Protein AF-A0A2X4TU05-F1 (afdb_monomer)

Foldseek 3Di:
DVVVVVVVVCVVVVNDDPDDDPCVVVVVVVDDDPVVVVVVVVVVVVVVVVVVD

Sequence (53 aa):
MPFCGLAVMEQLSGIRTEVQDPLLDFIRQQQPRDAFNLFQRQAIDALAQHFIR

Mean predicted aligned error: 3.54 Å

Secondary structure (DSSP, 8-state):
-HHHHHHHHHHHHTPPPS---TTHHHHHHTSPPHHHHHHHHHHHHHHHHHH--

pLDDT: mean 95.8, std 7.92, range [55.75, 98.69]

Radius of gyration: 16.36 Å; Cα contacts (8 Å, |Δi|>4): 6; chains: 1; bounding box: 37×27×33 Å

Structure (mmCIF, N/CA/C/O backbone):
data_AF-A0A2X4TU05-F1
#
_entry.id   AF-A0A2X4TU05-F1
#
loop_
_atom_site.group_PDB
_atom_site.id
_atom_site.type_symbol
_atom_site.label_atom_id
_atom_site.label_alt_id
_atom_site.label_comp_id
_atom_site.label_asym_id
_atom_site.label_entity_id
_atom_site.label_seq_id
_atom_site.pdbx_PDB_ins_code
_atom_site.Cartn_x
_atom_site.Cartn_y
_atom_site.Cartn_z
_atom_site.occupancy
_atom_site.B_iso_or_equiv
_atom_site.auth_seq_id
_atom_site.auth_comp_id
_atom_site.auth_asym_id
_atom_site.auth_atom_id
_atom_site.pdbx_PDB_model_num
ATOM 1 N N . MET A 1 1 ? -1.184 9.694 11.672 1.00 60.62 1 MET A N 1
ATOM 2 C CA . MET A 1 1 ? -0.879 8.250 11.553 1.00 60.62 1 MET A CA 1
ATOM 3 C C . MET A 1 1 ? -1.619 7.315 12.544 1.00 60.62 1 MET A C 1
ATOM 5 O O . MET A 1 1 ? -1.141 6.203 12.721 1.00 60.62 1 MET A O 1
ATOM 9 N N . PRO A 1 2 ? -2.773 7.648 13.171 1.00 87.75 2 PRO A N 1
ATOM 10 C CA . PRO A 1 2 ? -3.419 6.705 14.102 1.00 87.75 2 PRO A CA 1
ATOM 11 C C . PRO A 1 2 ? -4.090 5.501 13.404 1.00 87.75 2 PRO A C 1
ATOM 13 O O . PRO A 1 2 ? -4.056 4.395 13.934 1.00 87.75 2 PRO A O 1
ATOM 16 N N . PHE A 1 3 ? -4.636 5.681 12.195 1.00 96.50 3 PHE A N 1
ATOM 17 C CA . PHE A 1 3 ? -5.397 4.640 11.485 1.00 96.50 3 PHE A CA 1
ATOM 18 C C . PHE A 1 3 ? -4.538 3.466 11.007 1.00 96.50 3 PHE A C 1
ATOM 20 O O . PHE A 1 3 ? -4.952 2.318 11.128 1.00 96.50 3 PHE A O 1
ATOM 27 N N . CYS A 1 4 ? -3.310 3.730 10.549 1.00 96.81 4 CYS A N 1
ATOM 28 C CA . CYS A 1 4 ? -2.394 2.667 10.135 1.00 96.81 4 CYS A CA 1
ATOM 29 C C . CYS A 1 4 ? -2.027 1.746 11.310 1.00 96.81 4 CYS A C 1
ATOM 31 O O . CYS A 1 4 ? -1.972 0.532 11.147 1.00 96.81 4 CYS A O 1
ATOM 33 N N . GLY A 1 5 ? -1.809 2.317 12.502 1.00 96.50 5 GLY A N 1
ATOM 34 C CA . GLY A 1 5 ? -1.536 1.540 13.714 1.00 96.50 5 GLY A CA 1
ATOM 35 C C . GLY A 1 5 ? -2.739 0.699 14.141 1.00 96.50 5 GLY A C 1
ATOM 36 O O . GLY A 1 5 ? -2.582 -0.484 14.431 1.00 96.50 5 GLY A O 1
ATOM 37 N N . LEU A 1 6 ? -3.943 1.280 14.108 1.00 97.69 6 LEU A N 1
ATOM 38 C CA . LEU A 1 6 ? -5.178 0.542 14.376 1.00 97.69 6 LEU A CA 1
ATOM 39 C C . LEU A 1 6 ? -5.358 -0.625 13.397 1.00 97.69 6 LEU A C 1
ATOM 41 O O . LEU A 1 6 ? -5.596 -1.740 13.843 1.00 97.69 6 LEU A O 1
ATOM 45 N N . ALA A 1 7 ? -5.150 -0.403 12.096 1.00 97.69 7 ALA A N 1
ATOM 46 C CA . ALA A 1 7 ? -5.261 -1.454 11.085 1.00 97.69 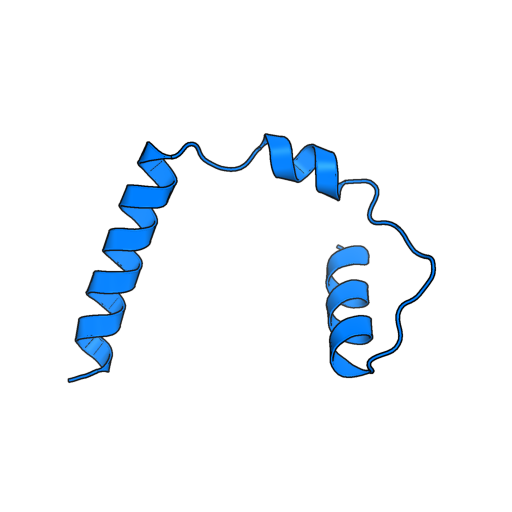7 ALA A CA 1
ATOM 47 C C . ALA A 1 7 ? -4.310 -2.636 11.356 1.00 97.69 7 ALA A C 1
ATOM 49 O O . ALA A 1 7 ? -4.700 -3.791 11.195 1.00 97.69 7 ALA A O 1
ATOM 50 N N . VAL A 1 8 ? -3.082 -2.368 11.819 1.00 98.12 8 VAL A N 1
ATOM 51 C CA . VAL A 1 8 ? -2.139 -3.423 12.234 1.00 98.12 8 VAL A CA 1
ATOM 52 C C . VAL A 1 8 ? -2.664 -4.186 13.451 1.00 98.12 8 VAL A C 1
ATOM 54 O O . VAL A 1 8 ? -2.647 -5.415 13.455 1.00 98.12 8 VAL A O 1
ATOM 57 N N . MET A 1 9 ? -3.151 -3.482 14.476 1.00 98.25 9 MET A N 1
ATOM 58 C CA . MET A 1 9 ? -3.661 -4.119 15.695 1.00 98.25 9 MET A CA 1
ATOM 59 C C . MET A 1 9 ? -4.906 -4.971 15.431 1.00 98.25 9 MET A C 1
ATOM 61 O O . MET A 1 9 ? -5.007 -6.082 15.951 1.00 98.25 9 MET A O 1
ATOM 65 N N . GLU A 1 10 ? -5.828 -4.490 14.599 1.00 98.44 10 GLU A N 1
ATOM 66 C CA . GLU A 1 10 ? -7.003 -5.252 14.167 1.00 98.44 10 GLU A CA 1
ATOM 67 C C . GLU A 1 10 ? -6.597 -6.533 13.432 1.00 98.44 10 GLU A C 1
ATOM 69 O O . GLU A 1 10 ? -7.106 -7.611 13.735 1.00 98.44 10 GLU A O 1
ATOM 74 N N . GLN A 1 11 ? -5.614 -6.443 12.529 1.00 98.50 11 GLN A N 1
ATOM 75 C CA . GLN A 1 11 ? -5.127 -7.598 11.776 1.00 98.50 11 GLN A CA 1
ATOM 76 C C . GLN A 1 11 ? -4.430 -8.636 12.667 1.00 98.50 11 GLN A C 1
ATOM 78 O O . GLN A 1 11 ? -4.628 -9.834 12.479 1.00 98.50 11 GLN A O 1
ATOM 83 N N . LEU A 1 12 ? -3.621 -8.197 13.637 1.00 98.56 12 LEU A N 1
ATOM 84 C CA . LEU A 1 12 ? -2.912 -9.094 14.558 1.00 98.56 12 LEU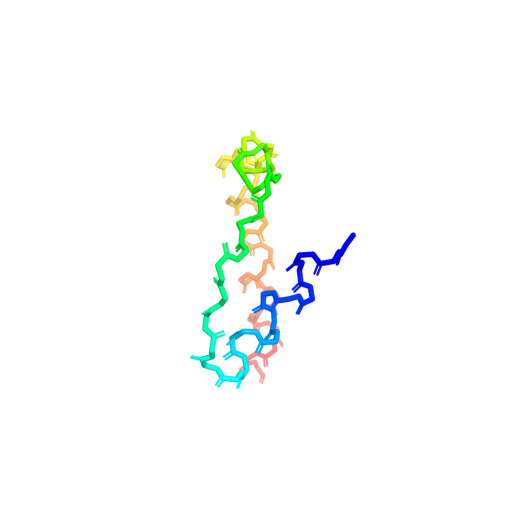 A CA 1
ATOM 85 C C . LEU A 1 12 ? -3.846 -9.762 15.572 1.00 98.56 12 LEU A C 1
ATOM 87 O O . LEU A 1 12 ? -3.619 -10.907 15.952 1.00 98.56 12 LEU A O 1
ATOM 91 N N . SER A 1 13 ? -4.873 -9.045 16.028 1.00 98.50 13 SER A N 1
ATOM 92 C CA . SER A 1 13 ? -5.821 -9.548 17.029 1.00 98.50 13 SER A CA 1
ATOM 93 C C . SER A 1 13 ? -6.999 -10.320 16.430 1.00 98.50 13 SER A C 1
ATOM 95 O O . SER A 1 13 ? -7.687 -11.029 17.161 1.00 98.50 13 SER A O 1
ATOM 97 N N . GLY A 1 14 ? -7.260 -10.175 15.127 1.00 98.38 14 GLY A N 1
ATOM 98 C CA . GLY A 1 14 ? -8.464 -10.699 14.475 1.00 98.38 14 GLY A CA 1
ATOM 99 C C . GLY A 1 14 ? -9.748 -9.952 14.858 1.00 98.38 14 GLY A C 1
ATOM 100 O O . GLY A 1 14 ? -10.839 -10.372 14.475 1.00 98.38 14 GLY A O 1
ATOM 101 N N . ILE A 1 15 ? -9.639 -8.853 15.611 1.00 98.50 15 ILE A N 1
ATOM 102 C CA . ILE A 1 15 ? -10.767 -8.023 16.030 1.00 98.50 15 ILE A CA 1
ATOM 103 C C . ILE A 1 15 ? -10.894 -6.868 15.047 1.00 98.50 15 ILE A C 1
ATOM 105 O O . ILE A 1 15 ? -9.974 -6.069 14.902 1.00 98.50 15 ILE A O 1
ATOM 109 N N . ARG A 1 16 ? -12.059 -6.740 14.413 1.00 97.88 16 ARG A N 1
ATOM 110 C CA . ARG A 1 16 ? -12.392 -5.587 13.575 1.00 97.88 16 ARG A CA 1
ATOM 111 C C . ARG A 1 16 ? -13.227 -4.594 14.379 1.00 97.88 16 ARG A C 1
ATOM 113 O O . ARG A 1 16 ? -14.281 -4.961 14.891 1.00 97.88 16 ARG A O 1
ATOM 120 N N . THR A 1 17 ? -12.764 -3.356 14.491 1.00 97.94 17 THR A N 1
ATOM 121 C CA . THR A 1 17 ? -13.504 -2.265 15.133 1.00 97.94 17 THR A CA 1
ATOM 122 C C . THR A 1 17 ? -14.414 -1.555 14.131 1.00 97.94 17 THR A C 1
ATOM 124 O O . THR A 1 17 ? -14.348 -1.783 12.922 1.00 97.94 17 THR A O 1
ATOM 127 N N . GLU A 1 18 ? -15.271 -0.665 14.630 1.00 98.06 18 GLU A N 1
ATOM 128 C CA . GLU A 1 18 ? -16.175 0.143 13.800 1.00 98.06 18 GLU A CA 1
ATOM 129 C C . GLU A 1 18 ? -15.495 1.376 13.176 1.00 98.06 18 GLU A C 1
ATOM 131 O O . GLU A 1 18 ? -16.127 2.135 12.437 1.00 98.06 18 GLU A O 1
ATOM 136 N N . VAL A 1 19 ? -14.209 1.607 13.463 1.00 97.25 19 VAL A N 1
ATOM 137 C CA . VAL A 1 19 ? -13.478 2.767 12.946 1.00 97.25 19 VA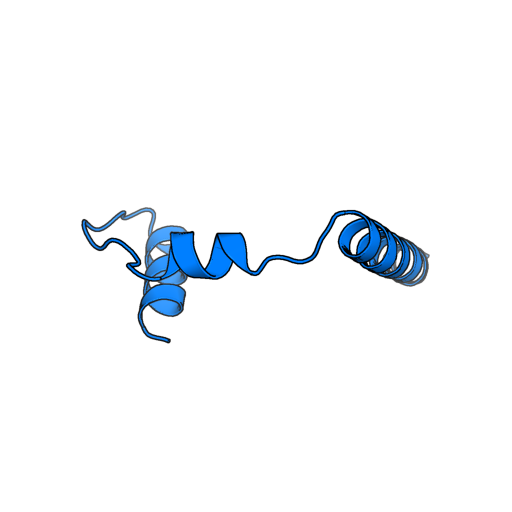L A CA 1
ATOM 138 C C . VAL A 1 19 ? -13.292 2.642 11.434 1.00 97.25 19 VAL A C 1
ATOM 140 O O . VAL A 1 19 ? -12.764 1.656 10.921 1.00 97.25 19 VAL A O 1
ATOM 143 N N . GLN A 1 20 ? -13.677 3.694 10.715 1.00 97.19 20 GLN A N 1
ATOM 144 C CA . GLN A 1 20 ? -13.436 3.841 9.282 1.00 97.19 20 GLN A CA 1
ATOM 145 C C . GLN A 1 20 ? -12.304 4.845 9.065 1.00 97.19 20 GLN A C 1
ATOM 147 O O . GLN A 1 20 ? -12.314 5.913 9.674 1.00 97.19 20 GLN A O 1
ATOM 152 N N . ASP A 1 21 ? -11.332 4.511 8.211 1.00 97.38 21 ASP A N 1
ATOM 153 C CA . ASP A 1 21 ? -10.271 5.447 7.830 1.00 97.38 21 ASP A CA 1
ATOM 154 C C . ASP A 1 21 ? -10.837 6.478 6.836 1.00 97.38 21 ASP A C 1
ATOM 156 O O . ASP A 1 21 ? -11.111 6.124 5.684 1.00 97.38 21 ASP A O 1
ATOM 160 N N . PRO A 1 22 ? -11.008 7.750 7.244 1.00 96.88 22 PRO A N 1
ATOM 161 C CA . PRO A 1 22 ? -11.650 8.758 6.407 1.00 96.88 22 PRO A CA 1
ATOM 162 C C . PRO A 1 22 ? -10.784 9.196 5.217 1.00 96.88 22 PRO A C 1
ATOM 164 O O . PRO A 1 22 ? -11.279 9.875 4.321 1.00 96.88 22 PRO A O 1
ATOM 167 N N . LEU A 1 23 ? -9.492 8.855 5.200 1.00 96.88 23 LEU A N 1
ATOM 168 C CA . LEU A 1 23 ? -8.558 9.274 4.154 1.00 96.88 23 LEU A CA 1
ATOM 169 C C . LEU A 1 23 ? -8.299 8.189 3.113 1.00 96.88 23 LEU A C 1
ATOM 171 O O . LEU A 1 23 ? -7.716 8.490 2.070 1.00 96.88 23 LEU A O 1
ATOM 175 N N . LEU A 1 24 ? -8.730 6.952 3.358 1.00 97.00 24 LEU A N 1
ATOM 176 C CA . LEU A 1 24 ? -8.403 5.811 2.507 1.00 97.00 24 LEU A CA 1
ATOM 177 C C . LEU A 1 24 ? -8.782 6.049 1.040 1.00 97.00 24 LEU A C 1
ATOM 179 O O . LEU A 1 24 ? -7.950 5.877 0.149 1.00 97.00 24 LEU A O 1
ATOM 183 N N . ASP A 1 25 ? -10.008 6.501 0.782 1.00 98.00 25 ASP A N 1
ATOM 184 C CA . ASP A 1 25 ? -10.487 6.728 -0.585 1.00 98.00 25 ASP A CA 1
ATOM 185 C C . ASP A 1 25 ? -9.824 7.926 -1.264 1.00 98.00 25 ASP A C 1
ATOM 187 O O . ASP A 1 25 ? -9.630 7.922 -2.481 1.00 98.00 25 ASP A O 1
ATOM 191 N N . PHE A 1 26 ? -9.411 8.929 -0.491 1.00 97.94 26 PHE A N 1
ATOM 192 C CA . PHE A 1 26 ? -8.659 10.065 -1.013 1.00 97.94 26 PHE A CA 1
ATOM 193 C C . PHE A 1 26 ? -7.232 9.659 -1.405 1.00 97.94 26 PHE A C 1
ATOM 195 O O . PHE A 1 26 ? -6.761 10.001 -2.488 1.00 97.94 26 PHE A O 1
ATOM 202 N N . ILE A 1 27 ? -6.556 8.867 -0.569 1.00 97.44 27 ILE A N 1
ATOM 203 C CA . ILE A 1 27 ? -5.193 8.373 -0.825 1.00 97.44 27 ILE A CA 1
ATOM 204 C C . ILE A 1 27 ? -5.179 7.354 -1.978 1.00 97.44 27 ILE A C 1
ATOM 206 O O . ILE A 1 27 ? -4.225 7.309 -2.759 1.00 97.44 27 ILE A O 1
ATOM 210 N N . ARG A 1 28 ? -6.250 6.567 -2.149 1.00 97.62 28 ARG A N 1
ATOM 211 C CA . ARG A 1 28 ? -6.422 5.660 -3.300 1.00 97.62 28 ARG A CA 1
ATOM 212 C C . ARG A 1 28 ? -6.407 6.395 -4.640 1.00 97.62 28 ARG A C 1
ATOM 214 O O . ARG A 1 2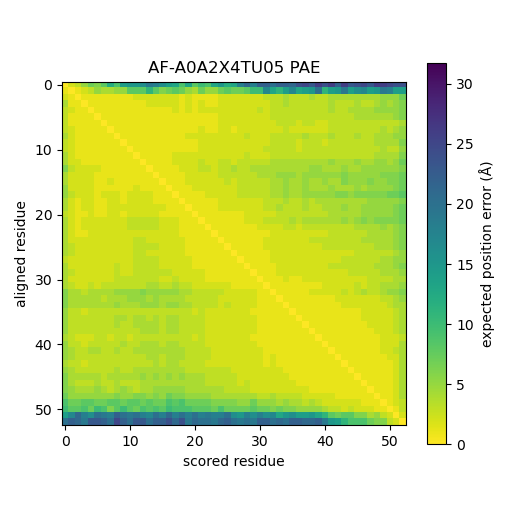8 ? -5.838 5.895 -5.602 1.00 97.62 28 ARG A O 1
ATOM 221 N N . GLN A 1 29 ? -6.975 7.595 -4.704 1.00 98.25 29 GLN A N 1
ATOM 222 C CA . GLN A 1 29 ? -6.981 8.401 -5.932 1.00 98.25 29 GLN A CA 1
ATOM 223 C C . GLN A 1 29 ? -5.602 8.978 -6.278 1.00 98.25 29 GLN A C 1
ATOM 225 O O . GLN A 1 29 ? -5.366 9.378 -7.414 1.00 98.25 29 GLN A O 1
ATOM 230 N N . GLN A 1 30 ? -4.684 9.007 -5.312 1.00 98.19 30 GLN A N 1
ATOM 231 C CA . GLN A 1 30 ? -3.319 9.505 -5.488 1.00 98.19 30 GLN A CA 1
ATOM 232 C C . GLN A 1 30 ? -2.332 8.403 -5.889 1.00 98.19 30 GLN A C 1
ATOM 234 O O . GLN A 1 30 ? -1.145 8.6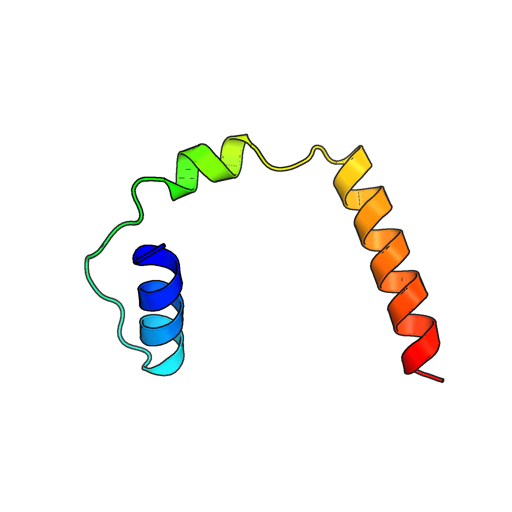86 -6.048 1.00 98.19 30 GLN A O 1
ATOM 239 N N . GLN A 1 31 ? -2.788 7.150 -6.020 1.00 98.38 31 GLN A N 1
ATOM 240 C CA . GLN A 1 31 ? -1.895 6.044 -6.352 1.00 98.38 31 GLN A CA 1
ATOM 241 C C . GLN A 1 31 ? -1.231 6.253 -7.724 1.00 98.38 31 GLN A C 1
ATOM 243 O O . GLN A 1 31 ? -1.834 6.847 -8.626 1.00 98.38 31 GLN A O 1
ATOM 248 N N . PRO A 1 32 ? 0.008 5.763 -7.910 1.00 98.31 32 PRO A N 1
ATOM 249 C CA . PRO A 1 32 ? 0.695 5.874 -9.187 1.00 98.31 32 PRO A CA 1
ATOM 250 C C . PRO A 1 32 ? -0.081 5.200 -10.323 1.00 98.31 32 PRO A C 1
ATOM 252 O O . PRO A 1 32 ? -0.777 4.202 -10.126 1.00 98.31 32 PRO A O 1
ATOM 255 N N . ARG A 1 33 ? 0.082 5.733 -11.538 1.00 97.88 33 ARG A N 1
ATOM 256 C CA . ARG A 1 33 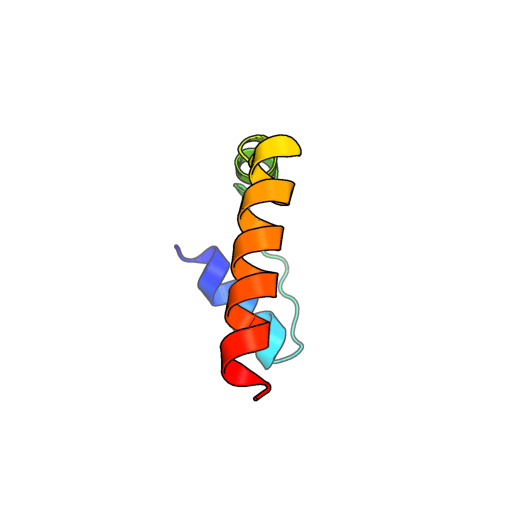? -0.489 5.149 -12.761 1.00 97.88 33 ARG A CA 1
ATOM 257 C C . ARG A 1 33 ? 0.250 3.873 -13.164 1.00 97.88 33 ARG A C 1
ATOM 259 O O . ARG A 1 33 ? 1.401 3.660 -12.780 1.00 97.88 33 ARG A O 1
ATOM 266 N N . ASP A 1 34 ? -0.378 3.088 -14.032 1.00 98.38 34 ASP A N 1
ATOM 267 C CA . ASP A 1 34 ? 0.091 1.756 -14.437 1.00 98.38 34 ASP A CA 1
ATOM 268 C C . ASP A 1 34 ? 1.538 1.719 -14.931 1.00 98.38 34 ASP A C 1
ATOM 270 O O . ASP A 1 34 ? 2.283 0.814 -14.567 1.00 98.38 34 ASP A O 1
ATOM 274 N N . ALA A 1 35 ? 1.971 2.727 -15.694 1.00 98.44 35 ALA A N 1
ATOM 275 C CA . ALA A 1 35 ? 3.350 2.804 -16.178 1.00 98.44 35 ALA A CA 1
ATOM 276 C C . ALA A 1 35 ? 4.377 2.842 -15.029 1.00 98.44 35 ALA A C 1
ATOM 278 O O . ALA A 1 35 ? 5.406 2.173 -15.095 1.00 98.44 35 ALA A O 1
ATOM 279 N N . PHE A 1 36 ? 4.084 3.585 -13.956 1.00 98.62 36 PHE A N 1
ATOM 280 C CA . PHE A 1 36 ? 4.956 3.647 -12.783 1.00 98.62 36 PHE A CA 1
ATOM 281 C C . PHE A 1 36 ? 4.891 2.348 -11.974 1.00 98.62 36 PHE A C 1
ATOM 283 O O . PHE A 1 36 ? 5.924 1.838 -11.542 1.00 98.62 36 PHE A O 1
ATOM 290 N N . ASN A 1 37 ? 3.693 1.775 -11.817 1.00 98.50 37 ASN A N 1
ATOM 291 C CA . ASN A 1 37 ? 3.516 0.500 -11.119 1.00 98.50 37 ASN A CA 1
ATOM 292 C C . ASN A 1 37 ? 4.290 -0.632 -11.806 1.00 98.50 37 ASN A C 1
ATOM 294 O O . ASN A 1 37 ? 4.959 -1.409 -11.127 1.00 98.50 37 ASN A O 1
ATOM 298 N N . LEU A 1 38 ? 4.255 -0.697 -13.142 1.00 98.69 38 LEU A N 1
ATOM 299 C CA . LEU A 1 38 ? 5.014 -1.676 -13.922 1.00 98.69 38 LEU A CA 1
ATOM 300 C C . LEU A 1 38 ? 6.522 -1.510 -13.712 1.00 98.69 38 LEU A C 1
ATOM 302 O O . LEU A 1 38 ? 7.210 -2.489 -13.432 1.00 98.69 38 LEU A O 1
ATOM 306 N N . PHE A 1 39 ? 7.019 -0.275 -13.798 1.00 98.69 39 PHE A N 1
ATOM 307 C CA . PHE A 1 39 ? 8.433 0.027 -13.582 1.00 98.69 39 PHE A CA 1
ATOM 308 C C . PHE A 1 39 ? 8.906 -0.399 -12.182 1.00 98.69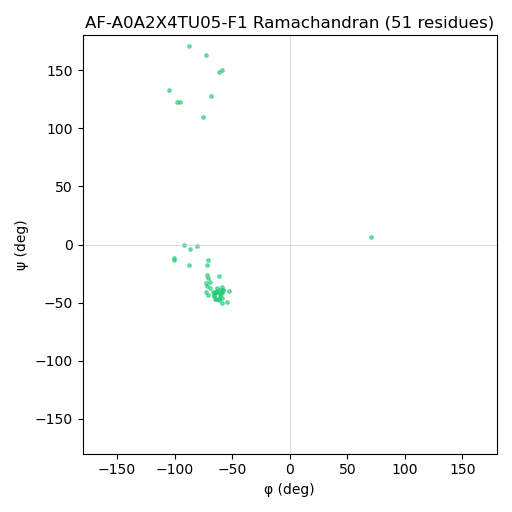 39 PHE A C 1
ATOM 310 O O . PHE A 1 39 ? 9.884 -1.138 -12.054 1.00 98.69 39 PHE A O 1
ATOM 317 N N . GLN A 1 40 ? 8.184 -0.004 -11.126 1.00 98.69 40 GLN A N 1
ATOM 318 C CA . GLN A 1 40 ? 8.531 -0.379 -9.751 1.00 98.69 40 GLN A CA 1
ATOM 319 C C . GLN A 1 40 ? 8.456 -1.896 -9.540 1.00 98.69 40 GLN A C 1
ATOM 321 O O . GLN A 1 40 ? 9.288 -2.465 -8.831 1.00 98.69 40 GLN A O 1
ATOM 326 N N . ARG A 1 41 ? 7.476 -2.567 -10.158 1.00 98.56 41 ARG A N 1
ATOM 327 C CA . ARG A 1 41 ? 7.332 -4.019 -10.043 1.00 98.56 41 ARG A CA 1
ATOM 328 C C . ARG A 1 41 ? 8.528 -4.751 -10.643 1.00 98.56 41 ARG A C 1
ATOM 330 O O . ARG A 1 41 ? 9.094 -5.605 -9.971 1.00 98.56 41 ARG A O 1
ATOM 337 N N . GLN A 1 42 ? 8.957 -4.357 -11.840 1.00 98.62 42 GLN A N 1
ATOM 338 C CA . GLN A 1 42 ? 10.143 -4.920 -12.489 1.00 98.62 42 GLN A CA 1
ATOM 339 C C . GLN A 1 42 ? 11.406 -4.746 -11.634 1.00 98.62 42 GLN A C 1
ATOM 341 O O . GLN A 1 42 ? 12.212 -5.669 -11.543 1.00 98.62 42 GLN A O 1
ATOM 346 N N . ALA A 1 43 ? 11.562 -3.600 -10.963 1.00 98.50 43 ALA A N 1
ATOM 347 C CA . ALA A 1 43 ? 12.687 -3.364 -10.059 1.00 98.50 43 ALA A CA 1
ATOM 348 C C . ALA A 1 43 ? 12.670 -4.298 -8.833 1.00 98.50 43 ALA A C 1
ATOM 350 O O . ALA A 1 43 ? 13.712 -4.832 -8.451 1.00 98.50 43 ALA A O 1
ATOM 351 N N . ILE A 1 44 ? 11.497 -4.531 -8.233 1.00 98.31 44 ILE A N 1
ATOM 352 C CA . ILE A 1 44 ? 11.339 -5.479 -7.116 1.00 98.31 44 ILE A CA 1
ATOM 353 C C . ILE A 1 44 ? 11.609 -6.912 -7.580 1.00 98.31 44 ILE A C 1
ATOM 355 O O . ILE A 1 44 ? 12.318 -7.646 -6.894 1.00 98.31 44 ILE A O 1
ATOM 359 N N . ASP A 1 45 ? 11.082 -7.306 -8.740 1.00 98.12 45 ASP A N 1
ATOM 360 C CA . ASP A 1 45 ? 11.270 -8.653 -9.285 1.00 98.12 45 ASP A CA 1
ATOM 361 C C . ASP A 1 45 ? 12.755 -8.917 -9.595 1.00 98.12 45 ASP A C 1
ATOM 363 O O . ASP A 1 45 ? 13.277 -9.981 -9.259 1.00 98.12 45 ASP A O 1
ATOM 367 N N . ALA A 1 46 ? 13.468 -7.932 -10.153 1.00 97.56 46 ALA A N 1
ATOM 368 C CA . ALA A 1 46 ? 14.915 -8.007 -10.339 1.00 97.56 46 ALA A CA 1
ATOM 369 C C . ALA A 1 46 ? 15.648 -8.148 -8.994 1.00 97.56 46 ALA A C 1
ATOM 371 O O . ALA A 1 46 ? 16.481 -9.039 -8.846 1.00 97.56 46 ALA A O 1
ATOM 372 N N . LEU A 1 47 ? 15.299 -7.335 -7.987 1.00 97.81 47 LEU A N 1
ATOM 373 C CA . LEU A 1 47 ? 15.888 -7.421 -6.645 1.00 97.81 47 LEU A CA 1
ATOM 374 C C . LEU A 1 47 ? 15.668 -8.798 -6.003 1.00 97.81 47 LEU A C 1
ATOM 376 O O . LEU A 1 47 ? 16.589 -9.356 -5.412 1.00 97.81 47 LEU A O 1
ATOM 380 N N . ALA A 1 48 ? 14.476 -9.375 -6.145 1.00 97.75 48 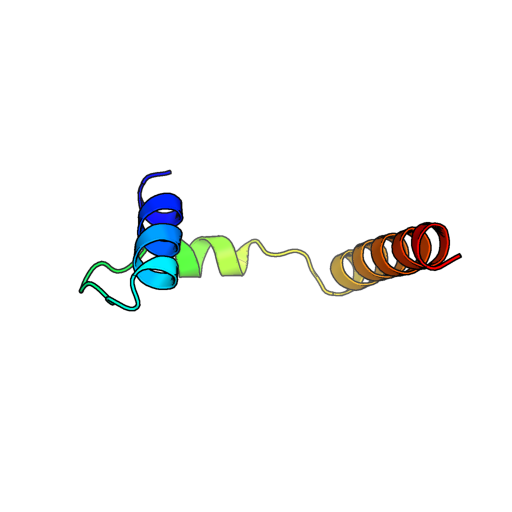ALA A N 1
ATOM 381 C CA . ALA A 1 48 ? 14.170 -10.699 -5.616 1.00 97.75 48 ALA A CA 1
ATOM 382 C C . ALA A 1 48 ? 15.076 -11.786 -6.223 1.00 97.75 48 ALA A C 1
ATOM 384 O O . ALA A 1 48 ? 15.554 -12.657 -5.496 1.00 97.75 48 ALA A O 1
ATOM 385 N N . GLN A 1 49 ? 15.390 -11.708 -7.522 1.00 96.56 49 GLN A N 1
ATOM 386 C CA . GLN A 1 49 ? 16.310 -12.650 -8.179 1.00 96.56 49 GLN A CA 1
ATOM 387 C C . GLN A 1 49 ? 17.727 -12.618 -7.588 1.00 96.56 49 GLN A C 1
ATOM 389 O O . GLN A 1 49 ? 18.414 -13.638 -7.616 1.00 96.56 49 GLN A O 1
ATOM 394 N N . HIS A 1 50 ? 18.164 -11.488 -7.020 1.00 95.00 50 HIS A N 1
ATOM 395 C CA . HIS A 1 50 ? 19.461 -11.396 -6.345 1.00 95.00 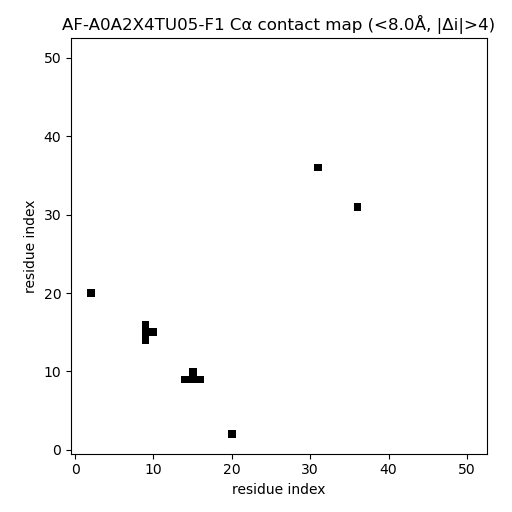50 HIS A CA 1
ATOM 396 C C . HIS A 1 50 ? 19.506 -12.144 -5.004 1.00 95.00 50 HIS A C 1
ATOM 398 O O . HIS A 1 50 ? 20.588 -12.553 -4.598 1.00 95.00 50 HIS A O 1
ATOM 404 N N . PHE A 1 51 ? 18.366 -12.324 -4.329 1.00 93.12 51 PHE A N 1
ATOM 405 C CA . PHE A 1 51 ? 18.286 -12.962 -3.005 1.00 93.12 51 PHE A CA 1
ATOM 406 C C . PHE A 1 51 ? 17.831 -14.427 -3.036 1.00 93.12 51 PHE A C 1
ATOM 408 O O . PHE A 1 51 ? 17.938 -15.117 -2.028 1.00 93.12 51 PHE A O 1
ATOM 415 N N . ILE A 1 52 ? 17.296 -14.899 -4.165 1.00 82.56 52 ILE A N 1
ATOM 416 C CA . ILE A 1 52 ? 16.877 -16.301 -4.361 1.00 82.56 52 ILE A CA 1
ATOM 417 C C . ILE A 1 52 ? 18.053 -17.177 -4.851 1.00 82.56 52 ILE A C 1
ATOM 419 O O . ILE A 1 52 ? 17.918 -18.393 -4.986 1.00 82.56 52 ILE A O 1
ATOM 423 N N . ARG A 1 53 ? 19.213 -16.566 -5.106 1.00 55.75 53 ARG A N 1
ATOM 424 C CA . ARG A 1 53 ? 20.457 -17.237 -5.488 1.00 55.75 53 ARG A CA 1
ATOM 425 C C . ARG A 1 53 ? 21.321 -17.535 -4.269 1.00 55.75 53 ARG A C 1
ATOM 427 O O . ARG A 1 53 ? 21.963 -18.606 -4.290 1.00 55.75 53 ARG A O 1
#

Solvent-accessible surface area (backbone atoms only — not comparable to full-atom values): 3378 Å² total; per-residue (Å²): 122,70,60,65,55,49,54,51,53,26,66,76,69,72,48,82,74,91,80,74,68,88,54,55,73,63,55,59,72,66,54,78,55,68,73,55,51,51,53,55,48,52,54,50,55,54,52,49,58,68,72,77,108

Nearest PDB structures (foldseek):
  5g13-assembly1_B  TM=9.950E-01  e=1.862E-03  Pseudomonas aeruginosa PAO1

Organism: Serratia plymuthica (NCBI:txid82996)